Protein AF-V3ZHM3-F1 (afdb_monomer_lite)

Sequence (127 aa):
MAKKFGLGSLSLETKKPNTTAWINKTKPYFVDQIGDTFQGDLDMNNFKVTNLKSSENDNDAVHKKYLWDQINSIEMIRLQNKKLDIQQLIDNIPGENEDTFQQELNALETKLNSELQKEILNNKYKT

Organism: Lottia gigantea (NCBI:txid225164)

Radius of gyration: 47.02 Å; chains: 1; bounding box: 101×50×137 Å

Secondary structure (DSSP, 8-state):
------------------------TTS--PPPSSS----S----TTPPP-SPPPP-STTSPPPHHHHHHHHHHHHHHHHHHHHHHHHHHHHTS----HHHHHHHHHHHHHHHHHHHHHHHHHHHTT-

Structure (mmCIF, N/CA/C/O backbone):
data_AF-V3ZHM3-F1
#
_entry.id   AF-V3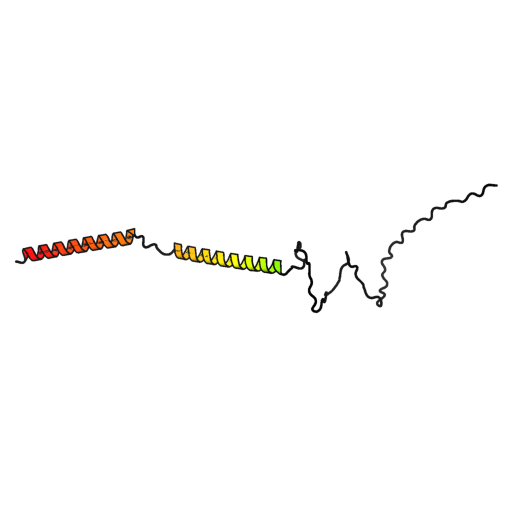ZHM3-F1
#
loop_
_atom_site.group_PDB
_atom_site.id
_atom_site.type_symbol
_atom_site.label_atom_id
_atom_site.label_alt_id
_atom_site.label_comp_id
_atom_site.label_asym_id
_atom_site.label_entity_id
_atom_site.label_seq_id
_atom_site.pdbx_PDB_ins_code
_atom_site.Cartn_x
_atom_site.Cartn_y
_atom_site.Cartn_z
_atom_site.occupancy
_atom_site.B_iso_or_equiv
_atom_site.auth_seq_id
_atom_site.auth_comp_id
_atom_site.auth_asym_id
_atom_site.auth_atom_id
_atom_site.pdbx_PDB_model_num
ATOM 1 N N . MET A 1 1 ? 52.187 39.939 -69.646 1.00 44.47 1 MET A N 1
ATOM 2 C CA . MET A 1 1 ? 51.239 38.811 -69.808 1.00 44.47 1 MET A CA 1
ATOM 3 C C . MET A 1 1 ? 50.776 38.376 -68.425 1.00 44.47 1 MET A C 1
ATOM 5 O O . MET A 1 1 ? 51.617 37.991 -67.627 1.00 44.47 1 MET A O 1
ATOM 9 N N . ALA A 1 2 ? 49.485 38.511 -68.110 1.00 44.69 2 ALA A N 1
ATOM 10 C CA . ALA A 1 2 ? 48.922 38.176 -66.798 1.00 44.69 2 ALA A CA 1
ATOM 11 C C . ALA A 1 2 ? 48.197 36.824 -66.860 1.00 44.69 2 ALA A C 1
ATOM 13 O O . ALA A 1 2 ? 47.323 36.627 -67.703 1.00 44.69 2 ALA A O 1
ATOM 14 N N . LYS A 1 3 ? 48.560 35.892 -65.974 1.00 54.97 3 LYS A N 1
ATOM 15 C CA . LYS A 1 3 ? 47.931 34.570 -65.857 1.00 54.97 3 LYS A CA 1
ATOM 16 C C . LYS A 1 3 ? 46.740 34.689 -64.896 1.00 54.97 3 LYS A C 1
ATOM 18 O O . LYS A 1 3 ? 46.932 34.780 -63.688 1.00 54.97 3 LYS A O 1
ATOM 23 N N . LYS A 1 4 ? 45.514 34.753 -65.429 1.00 50.22 4 LYS A N 1
ATOM 24 C CA . LYS A 1 4 ? 44.273 34.690 -64.635 1.00 50.22 4 LYS A CA 1
ATOM 25 C C . LYS A 1 4 ? 44.080 33.256 -64.134 1.00 50.22 4 LYS A C 1
ATOM 27 O O . LYS A 1 4 ? 43.846 32.362 -64.941 1.00 50.22 4 LYS A O 1
ATOM 32 N N . PHE A 1 5 ? 44.143 33.042 -62.824 1.00 55.44 5 PHE A N 1
ATOM 33 C CA . PHE A 1 5 ? 43.609 31.830 -62.206 1.00 55.44 5 PHE A CA 1
ATOM 34 C C . PHE A 1 5 ? 42.126 32.068 -61.922 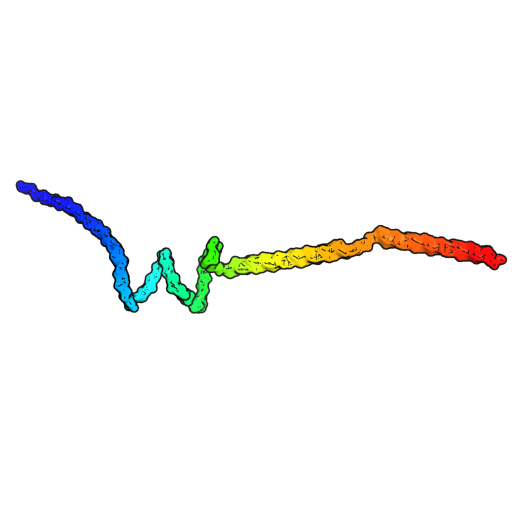1.00 55.44 5 PHE A C 1
ATOM 36 O O . PHE A 1 5 ? 41.772 32.915 -61.105 1.00 55.44 5 PHE A O 1
ATOM 43 N N . GLY A 1 6 ? 41.257 31.376 -62.657 1.00 54.22 6 GLY A N 1
ATOM 44 C CA . GLY A 1 6 ? 39.833 31.338 -62.351 1.00 54.22 6 GLY A CA 1
ATOM 45 C C . GLY A 1 6 ? 39.621 30.523 -61.082 1.00 54.22 6 GLY A C 1
ATOM 46 O O . GLY A 1 6 ? 39.864 29.319 -61.080 1.00 54.22 6 GLY A O 1
ATOM 47 N N . LEU A 1 7 ? 39.181 31.173 -60.007 1.00 57.84 7 LEU A N 1
ATOM 48 C CA . LEU A 1 7 ? 38.604 30.498 -58.849 1.00 57.84 7 LEU A CA 1
ATOM 49 C C . LEU A 1 7 ? 37.230 29.962 -59.267 1.00 57.84 7 LEU A C 1
ATOM 51 O O . LEU A 1 7 ? 36.215 30.633 -59.108 1.00 57.84 7 LEU A O 1
ATOM 55 N N . GLY A 1 8 ? 37.210 28.774 -59.868 1.00 52.88 8 GLY A N 1
ATOM 56 C CA . GLY A 1 8 ? 35.989 27.986 -59.962 1.00 52.88 8 GLY A CA 1
ATOM 57 C C . GLY A 1 8 ? 35.638 27.500 -58.561 1.00 52.88 8 GLY A C 1
ATOM 58 O O . GLY A 1 8 ? 36.426 26.787 -57.942 1.00 52.88 8 GLY A O 1
ATOM 59 N N . SER A 1 9 ? 34.492 27.918 -58.036 1.00 61.78 9 SER A N 1
ATOM 60 C CA . SER A 1 9 ? 33.934 27.361 -56.810 1.00 61.78 9 SER A CA 1
ATOM 61 C C . SER A 1 9 ? 33.678 25.865 -57.019 1.00 61.78 9 SER A C 1
ATOM 63 O O . SER A 1 9 ? 32.903 25.477 -57.893 1.00 61.78 9 SER A O 1
ATOM 65 N N . LEU A 1 10 ? 34.326 25.009 -56.223 1.00 52.59 10 LEU A N 1
ATOM 66 C CA . LEU A 1 10 ? 33.891 23.621 -56.093 1.00 52.59 10 LEU A CA 1
ATOM 67 C C . LEU A 1 10 ? 32.498 23.654 -55.460 1.00 52.59 10 LEU A C 1
ATOM 69 O O . LEU A 1 10 ? 32.342 24.085 -54.318 1.00 52.59 10 LEU A O 1
ATOM 73 N N . SER A 1 11 ? 31.484 23.226 -56.205 1.00 57.81 11 SER A N 1
ATOM 74 C CA . SER A 1 11 ? 30.185 22.931 -55.615 1.00 57.81 11 SER A CA 1
ATOM 75 C C . SER A 1 11 ? 30.364 21.734 -54.680 1.00 57.81 11 SER A C 1
ATOM 77 O O . SER A 1 11 ? 30.808 20.670 -55.112 1.00 57.81 11 SER A O 1
ATOM 79 N N . LEU A 1 12 ? 30.076 21.913 -53.388 1.00 53.28 12 LEU A N 1
ATOM 80 C CA . LEU A 1 12 ? 29.896 20.799 -52.462 1.00 53.28 12 LEU A CA 1
ATOM 81 C C . LEU A 1 12 ? 28.624 20.070 -52.895 1.00 53.28 12 LEU A C 1
ATOM 83 O O . LEU A 1 12 ? 27.517 20.479 -52.549 1.00 53.28 12 LEU A O 1
ATOM 87 N N . GLU A 1 13 ? 28.782 19.002 -53.674 1.00 52.97 13 GLU A N 1
ATOM 88 C CA . GLU A 1 13 ? 27.706 18.045 -53.892 1.00 52.97 13 GLU A CA 1
ATOM 89 C C . GLU A 1 13 ? 27.315 17.462 -52.532 1.00 52.97 13 GLU A C 1
ATOM 91 O O . GLU A 1 13 ? 28.006 16.617 -51.956 1.00 52.97 13 GLU A O 1
ATOM 96 N N . THR A 1 14 ? 26.191 17.927 -51.992 1.00 55.09 14 THR A N 1
ATOM 97 C CA . THR A 1 14 ? 25.508 17.251 -50.900 1.00 55.09 14 THR A CA 1
ATOM 98 C C . THR A 1 14 ? 25.023 15.917 -51.451 1.00 55.09 14 THR A C 1
ATOM 100 O O . THR A 1 14 ? 23.979 15.820 -52.097 1.00 55.09 14 THR A O 1
ATOM 103 N N . LYS A 1 15 ? 25.816 14.860 -51.238 1.00 50.25 15 LYS A N 1
ATOM 104 C CA . LYS A 1 15 ? 25.360 13.488 -51.456 1.00 50.25 15 LYS A CA 1
ATOM 105 C C . LYS A 1 15 ? 24.054 13.310 -50.689 1.00 50.25 15 LYS A C 1
ATOM 107 O O . LYS A 1 15 ? 24.050 13.198 -49.467 1.00 50.25 15 LYS A O 1
ATOM 112 N N . LYS A 1 16 ? 22.944 13.268 -51.426 1.00 52.69 16 LYS A N 1
ATOM 113 C CA . LYS A 1 16 ? 21.688 12.671 -50.976 1.00 52.69 16 LYS A CA 1
ATOM 114 C C . LYS A 1 16 ? 22.051 11.311 -50.364 1.00 52.69 16 LYS A C 1
ATOM 116 O O . LYS A 1 16 ? 22.668 10.522 -51.087 1.00 52.69 16 LYS A O 1
ATOM 121 N N . PRO A 1 17 ? 21.720 11.001 -49.097 1.00 52.69 17 PRO A N 1
ATOM 122 C CA . PRO A 1 17 ? 21.810 9.627 -48.645 1.00 52.69 17 PRO A CA 1
ATOM 123 C C . PRO A 1 17 ? 20.826 8.834 -49.503 1.00 52.69 17 PRO A C 1
ATOM 125 O O . PRO A 1 17 ? 19.610 8.994 -49.442 1.00 52.69 17 PRO A O 1
ATOM 128 N N . ASN A 1 18 ? 21.388 8.049 -50.406 1.00 50.84 18 ASN A N 1
ATOM 129 C CA . ASN A 1 18 ? 20.706 7.040 -51.178 1.00 50.84 18 ASN A CA 1
ATOM 130 C C . ASN A 1 18 ? 20.224 5.962 -50.204 1.00 50.84 18 ASN A C 1
ATOM 132 O O . ASN A 1 18 ? 20.916 4.981 -49.943 1.00 50.84 18 ASN A O 1
ATOM 136 N N . THR A 1 19 ? 19.022 6.160 -49.662 1.00 48.69 19 THR A N 1
ATOM 137 C CA . THR A 1 19 ? 18.277 5.164 -48.889 1.00 48.69 19 THR A CA 1
ATOM 138 C C . THR A 1 19 ? 17.796 4.055 -49.818 1.00 48.69 19 THR A C 1
ATOM 140 O O . THR A 1 19 ? 16.627 3.929 -50.169 1.00 48.69 19 THR A O 1
ATOM 143 N N . THR A 1 20 ? 18.734 3.231 -50.255 1.00 48.06 20 THR A N 1
ATOM 144 C CA . THR A 1 20 ? 18.450 1.883 -50.728 1.00 48.06 20 THR A CA 1
ATOM 145 C C . THR A 1 20 ? 19.547 1.021 -50.140 1.00 48.06 20 THR A C 1
ATOM 147 O O . THR A 1 20 ? 20.571 0.753 -50.765 1.00 48.06 20 THR A O 1
ATOM 150 N N . ALA A 1 21 ? 19.375 0.701 -48.858 1.00 46.62 21 ALA A N 1
ATOM 151 C CA . ALA A 1 21 ? 20.276 -0.162 -4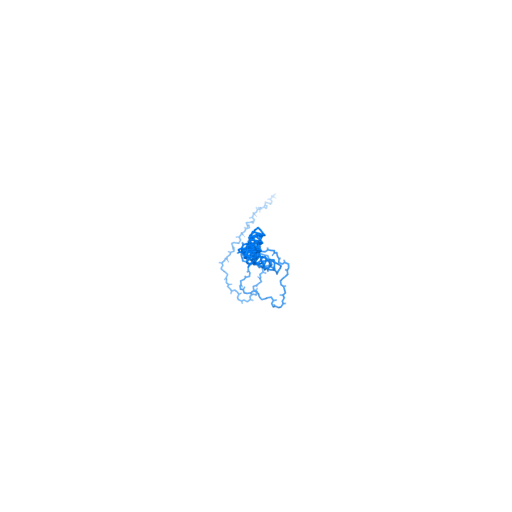8.123 1.00 46.62 21 ALA A CA 1
ATOM 152 C C . ALA A 1 21 ? 20.197 -1.567 -48.729 1.00 46.62 21 ALA A C 1
ATOM 154 O O . ALA A 1 21 ? 19.310 -2.358 -48.419 1.00 46.62 21 ALA A O 1
ATOM 155 N N . TRP A 1 22 ? 21.138 -1.867 -49.620 1.00 42.31 22 TRP A N 1
ATOM 156 C CA . TRP A 1 22 ? 21.521 -3.235 -49.926 1.00 42.31 22 TRP A CA 1
ATOM 157 C C . TRP A 1 22 ? 21.976 -3.867 -48.606 1.00 42.31 22 TRP A C 1
ATOM 159 O O . TRP A 1 22 ? 23.019 -3.504 -48.062 1.00 42.31 22 TRP A O 1
ATOM 169 N N . ILE A 1 23 ? 21.139 -4.740 -48.047 1.00 51.38 23 ILE A N 1
ATOM 170 C CA . ILE A 1 23 ? 21.345 -5.436 -46.772 1.00 51.38 23 ILE A CA 1
ATOM 171 C C . ILE A 1 23 ? 22.629 -6.273 -46.806 1.00 51.38 23 ILE A C 1
ATOM 173 O O . ILE A 1 23 ? 22.644 -7.435 -47.207 1.00 51.38 23 ILE A O 1
ATOM 177 N N . ASN A 1 24 ? 23.730 -5.673 -46.363 1.00 51.19 24 ASN A N 1
ATOM 178 C CA . ASN A 1 24 ? 24.997 -6.360 -46.167 1.00 51.19 24 ASN A CA 1
ATOM 179 C C . ASN A 1 24 ? 24.932 -7.108 -44.824 1.00 51.19 24 ASN A C 1
ATOM 181 O O . ASN A 1 24 ? 25.213 -6.547 -43.769 1.00 51.19 24 ASN A O 1
ATOM 185 N N . LYS A 1 25 ? 24.509 -8.376 -44.873 1.00 54.69 25 LYS A N 1
ATOM 186 C CA . LYS A 1 25 ? 24.188 -9.264 -43.733 1.00 54.69 25 LYS A CA 1
ATOM 187 C C . LYS A 1 25 ? 25.400 -9.686 -42.872 1.00 54.69 25 LYS A C 1
ATOM 189 O O . LYS A 1 25 ? 25.295 -10.616 -42.083 1.00 54.69 25 LYS A O 1
ATOM 194 N N . THR A 1 26 ? 26.560 -9.056 -43.060 1.00 58.22 26 THR A N 1
ATOM 195 C CA . THR A 1 26 ? 27.863 -9.478 -42.509 1.00 58.22 26 THR A CA 1
ATOM 196 C C . THR A 1 26 ? 28.553 -8.420 -41.646 1.00 58.22 26 THR A C 1
ATOM 198 O O . THR A 1 26 ? 29.672 -8.651 -41.194 1.00 58.22 26 THR A O 1
ATOM 201 N N . LYS A 1 27 ? 27.914 -7.273 -41.378 1.00 59.94 27 LYS A N 1
ATOM 202 C CA . LYS A 1 27 ? 28.427 -6.290 -40.412 1.00 59.94 27 LYS A CA 1
ATOM 203 C C . LYS A 1 27 ? 27.603 -6.360 -39.122 1.00 59.94 27 LYS A C 1
ATOM 205 O O . LYS A 1 27 ? 26.382 -6.267 -39.221 1.00 59.94 27 LYS A O 1
ATOM 210 N N . PRO A 1 28 ? 28.224 -6.527 -37.938 1.00 65.06 28 PRO A N 1
ATOM 211 C CA . PRO A 1 28 ? 27.501 -6.397 -36.679 1.00 65.06 28 PRO A CA 1
ATOM 212 C C . PRO A 1 28 ? 26.875 -4.999 -36.609 1.00 65.06 28 PRO A C 1
ATOM 214 O O . PRO A 1 28 ? 27.550 -4.001 -36.873 1.00 65.06 28 PRO A O 1
ATOM 217 N N . TYR A 1 29 ? 25.575 -4.941 -36.319 1.00 68.75 29 TYR A N 1
ATOM 218 C CA . TYR A 1 29 ? 24.872 -3.687 -36.074 1.00 68.75 29 TYR A CA 1
ATOM 219 C C . TYR A 1 29 ? 25.348 -3.159 -34.720 1.00 68.75 29 TYR A C 1
ATOM 221 O O . TYR A 1 29 ? 24.937 -3.656 -33.675 1.00 68.75 29 TYR A O 1
ATOM 229 N N . PHE A 1 30 ? 26.285 -2.216 -34.738 1.00 72.06 30 PHE A N 1
ATOM 230 C CA . PHE A 1 30 ? 26.580 -1.411 -33.561 1.00 72.06 30 PHE A CA 1
ATOM 231 C C . PHE A 1 30 ? 25.505 -0.342 -33.467 1.00 72.06 30 PHE A C 1
ATOM 233 O O . PHE A 1 30 ? 25.168 0.255 -34.490 1.00 72.06 30 PHE A O 1
ATOM 240 N N . VAL A 1 31 ? 24.988 -0.121 -32.265 1.00 78.44 31 VAL A N 1
ATOM 241 C CA . VAL A 1 31 ? 24.190 1.070 -32.000 1.00 78.44 31 VAL A CA 1
ATOM 242 C C . VAL A 1 31 ? 25.070 2.161 -31.408 1.00 78.44 31 VAL A C 1
ATOM 244 O O . VAL A 1 31 ? 26.042 1.867 -30.697 1.00 78.44 31 VAL A O 1
ATOM 247 N N . ASP A 1 32 ? 24.723 3.413 -31.675 1.00 82.69 32 ASP A N 1
ATOM 248 C CA . ASP A 1 32 ? 25.376 4.541 -31.022 1.00 82.69 32 ASP A CA 1
ATOM 249 C C . ASP A 1 32 ? 24.970 4.619 -29.543 1.00 82.69 32 ASP A C 1
ATOM 251 O O . ASP A 1 32 ? 23.855 4.287 -29.141 1.00 82.69 32 ASP A O 1
ATOM 255 N N . GLN A 1 33 ? 25.887 5.099 -28.701 1.00 79.69 33 GLN A N 1
ATOM 256 C CA . GLN A 1 33 ? 25.648 5.220 -27.257 1.00 79.69 33 GLN A CA 1
ATOM 257 C C . GLN A 1 33 ? 24.577 6.267 -26.909 1.00 79.69 33 GLN A C 1
ATOM 259 O O . GLN A 1 33 ? 24.084 6.288 -25.782 1.00 79.69 33 GLN A O 1
ATOM 264 N N . ILE A 1 34 ? 24.255 7.169 -27.844 1.00 82.19 34 ILE A N 1
ATOM 265 C CA . ILE A 1 34 ? 23.340 8.292 -27.637 1.00 82.19 34 ILE A CA 1
ATOM 266 C C . ILE A 1 34 ? 22.438 8.435 -28.861 1.00 82.19 34 ILE A C 1
ATOM 268 O O . ILE A 1 34 ? 22.928 8.579 -29.976 1.00 82.19 34 ILE A O 1
ATOM 272 N N . GLY A 1 35 ? 21.125 8.484 -28.630 1.00 79.56 35 GLY A N 1
ATOM 273 C CA . GLY A 1 35 ? 20.136 8.821 -29.659 1.00 79.56 35 GLY A CA 1
ATOM 274 C C . GLY A 1 35 ? 19.813 7.700 -30.647 1.00 79.56 35 GLY A C 1
ATOM 275 O O . GLY A 1 35 ? 18.993 7.919 -31.536 1.00 79.56 35 GLY A O 1
ATOM 276 N N . ASP A 1 36 ? 20.412 6.521 -30.483 1.00 83.62 36 ASP A N 1
ATOM 277 C CA . ASP A 1 36 ? 20.072 5.332 -31.258 1.00 83.62 36 ASP A CA 1
ATOM 278 C C . ASP A 1 36 ? 19.002 4.484 -30.557 1.00 83.62 36 ASP A C 1
ATOM 280 O O . ASP A 1 36 ? 18.759 4.612 -29.355 1.00 83.62 36 ASP A O 1
ATOM 284 N N . THR A 1 37 ? 18.343 3.618 -31.319 1.00 82.75 37 THR A N 1
ATOM 285 C CA . THR A 1 37 ? 17.278 2.737 -30.838 1.00 82.75 37 THR A CA 1
ATOM 286 C C . THR A 1 37 ? 17.714 1.285 -30.948 1.00 82.75 37 THR A C 1
ATOM 288 O O . THR A 1 37 ? 17.912 0.755 -32.040 1.00 82.75 37 THR A O 1
ATOM 291 N N . PHE A 1 38 ? 17.797 0.601 -29.808 1.00 83.56 38 PHE A N 1
ATOM 292 C CA . PHE A 1 38 ? 17.890 -0.853 -29.800 1.00 83.56 38 PHE A CA 1
ATOM 293 C C . PHE A 1 38 ? 16.532 -1.458 -30.175 1.00 83.56 38 PHE A C 1
ATOM 295 O O . PHE A 1 38 ? 15.515 -1.143 -29.559 1.00 83.56 38 PHE A O 1
ATOM 302 N N . GLN A 1 39 ? 16.520 -2.349 -31.166 1.00 82.25 39 GLN A N 1
ATOM 303 C CA . GLN A 1 39 ? 15.345 -3.143 -31.520 1.00 82.25 39 GLN A CA 1
ATOM 304 C C . GLN A 1 39 ? 15.537 -4.586 -31.035 1.00 82.25 39 GLN A C 1
ATOM 306 O O . GLN A 1 39 ? 16.517 -5.231 -31.406 1.00 82.25 39 GLN A O 1
ATOM 311 N N . GLY A 1 40 ? 14.578 -5.102 -30.262 1.00 86.25 40 GLY A N 1
ATOM 312 C CA . GLY A 1 40 ? 14.613 -6.453 -29.686 1.00 86.25 40 GLY A CA 1
ATOM 313 C C . GLY A 1 40 ? 14.907 -6.456 -28.185 1.00 86.25 40 GLY A C 1
ATOM 314 O O . GLY A 1 40 ? 14.902 -5.407 -27.543 1.00 86.25 40 GLY A O 1
ATOM 315 N N . ASP A 1 41 ? 15.136 -7.647 -27.635 1.00 89.25 41 ASP A N 1
ATOM 316 C CA . ASP A 1 41 ? 15.373 -7.827 -26.203 1.00 89.25 41 ASP A CA 1
ATOM 317 C C . ASP A 1 41 ? 16.793 -7.397 -25.813 1.00 89.25 41 ASP A C 1
ATOM 319 O O . ASP A 1 41 ? 17.772 -7.725 -26.488 1.00 89.25 41 ASP A O 1
ATOM 323 N N . LEU A 1 42 ? 16.908 -6.695 -24.684 1.00 90.31 42 LEU A N 1
ATOM 324 C CA . LEU A 1 42 ? 18.190 -6.362 -24.070 1.00 90.31 42 LEU A CA 1
ATOM 325 C C . LEU A 1 42 ? 18.519 -7.386 -22.978 1.00 90.31 42 LEU A C 1
ATOM 327 O O . LEU A 1 42 ? 17.989 -7.313 -21.869 1.00 90.31 42 LEU A O 1
ATOM 331 N N . ASP A 1 43 ? 19.421 -8.319 -23.278 1.00 91.31 43 ASP A N 1
ATOM 332 C CA . ASP A 1 43 ? 19.962 -9.247 -22.284 1.00 91.31 43 ASP A CA 1
ATOM 333 C C . ASP A 1 43 ? 21.182 -8.630 -21.578 1.00 91.31 43 ASP A C 1
ATOM 335 O O . ASP A 1 43 ? 22.253 -8.466 -22.165 1.00 91.31 43 ASP A O 1
ATOM 339 N N . MET A 1 44 ? 21.018 -8.290 -20.297 1.00 95.19 44 MET A N 1
ATOM 340 C CA . MET A 1 44 ? 22.097 -7.805 -19.425 1.00 95.19 44 MET A CA 1
ATOM 341 C C . MET A 1 44 ? 22.737 -8.931 -18.594 1.00 95.19 44 MET A C 1
ATOM 343 O O . MET A 1 44 ? 23.549 -8.653 -17.708 1.00 95.19 44 MET A O 1
ATOM 347 N N . ASN A 1 45 ? 22.390 -10.197 -18.846 1.00 96.56 45 ASN A N 1
ATOM 348 C CA . ASN A 1 45 ? 22.800 -11.362 -18.068 1.00 96.56 45 ASN A CA 1
ATOM 349 C C . ASN A 1 45 ? 22.591 -11.102 -16.555 1.00 96.56 45 ASN A C 1
ATOM 351 O O . ASN A 1 45 ? 21.562 -10.572 -16.142 1.00 96.56 45 ASN A O 1
ATOM 355 N N . ASN A 1 46 ? 23.576 -11.407 -15.709 1.00 96.94 46 ASN A N 1
ATOM 356 C CA . ASN A 1 46 ? 23.512 -11.171 -14.262 1.00 96.94 46 ASN A CA 1
ATOM 357 C C . ASN A 1 46 ? 24.012 -9.779 -13.829 1.00 96.94 46 ASN A C 1
ATOM 359 O O . ASN A 1 46 ? 24.334 -9.570 -12.653 1.00 96.94 46 ASN A O 1
ATOM 363 N N . PHE A 1 47 ? 24.119 -8.822 -14.754 1.00 97.69 47 PHE A N 1
ATOM 364 C CA . PHE A 1 47 ? 24.545 -7.464 -14.428 1.00 97.69 47 PHE A CA 1
ATOM 365 C C . PHE A 1 47 ? 23.370 -6.590 -13.981 1.00 97.69 47 PHE A C 1
ATOM 367 O O . PHE A 1 47 ? 22.235 -6.727 -14.431 1.00 97.69 47 PHE A O 1
ATOM 374 N N . LYS A 1 48 ? 23.655 -5.657 -13.067 1.00 96.81 48 LYS A N 1
ATOM 375 C CA . LYS A 1 48 ? 22.674 -4.684 -12.574 1.00 96.81 48 LYS A CA 1
ATOM 376 C C . LYS A 1 48 ? 22.682 -3.442 -13.457 1.00 96.81 48 LYS A C 1
ATOM 378 O O . LYS A 1 48 ? 23.751 -2.921 -13.761 1.00 96.81 48 LYS A O 1
ATOM 383 N N . VAL A 1 49 ? 21.500 -2.906 -13.745 1.00 95.75 49 VAL A N 1
ATOM 384 C CA . VAL A 1 49 ? 21.352 -1.543 -14.269 1.00 95.75 49 VAL A CA 1
ATOM 385 C C . VAL A 1 49 ? 21.353 -0.579 -13.084 1.00 95.75 49 VAL A C 1
ATOM 387 O O . VAL A 1 49 ? 20.533 -0.695 -12.172 1.00 95.75 49 VAL A O 1
ATOM 390 N N . THR A 1 50 ? 22.315 0.336 -13.049 1.00 96.19 50 THR A N 1
ATOM 391 C CA . THR A 1 50 ? 22.500 1.299 -11.955 1.00 96.19 50 THR A CA 1
ATOM 392 C C . THR A 1 50 ? 22.285 2.726 -12.452 1.00 96.19 50 THR A C 1
ATOM 394 O O . THR A 1 50 ? 22.242 2.971 -13.653 1.00 96.19 50 THR A O 1
ATOM 397 N N . ASN A 1 51 ? 22.129 3.674 -11.521 1.00 96.06 51 ASN A N 1
ATOM 398 C CA . ASN A 1 51 ? 21.977 5.105 -11.819 1.00 96.06 51 ASN A CA 1
ATOM 399 C C . ASN A 1 51 ? 20.793 5.452 -12.743 1.00 96.06 51 ASN A C 1
ATOM 401 O O . ASN A 1 51 ? 20.848 6.433 -13.481 1.00 96.06 51 ASN A O 1
ATOM 405 N N . LEU A 1 52 ? 19.710 4.670 -12.685 1.00 96.44 52 LEU A N 1
ATOM 406 C CA . LEU A 1 52 ? 18.458 5.017 -13.354 1.00 96.44 52 LE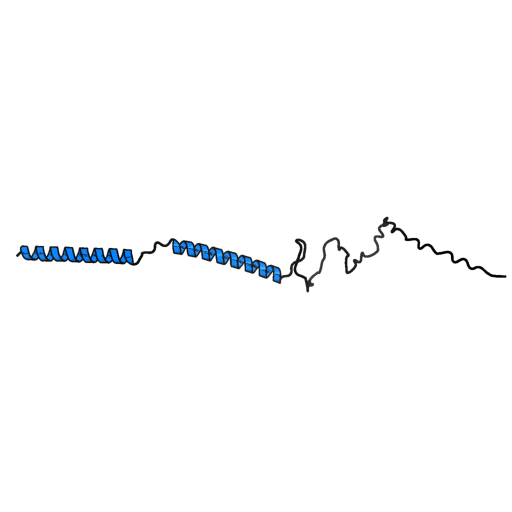U A CA 1
ATOM 407 C C . LEU A 1 52 ? 17.892 6.315 -12.769 1.00 96.44 52 LEU A C 1
ATOM 409 O O . LEU A 1 52 ? 17.727 6.440 -11.552 1.00 96.44 52 LEU A O 1
ATOM 413 N N . LYS A 1 53 ? 17.569 7.265 -13.648 1.00 95.25 53 LYS A N 1
ATOM 414 C CA . LYS A 1 53 ? 16.770 8.440 -13.292 1.00 95.25 53 LYS A CA 1
ATOM 415 C C . LYS A 1 53 ? 15.351 7.986 -12.920 1.00 95.25 53 LYS A C 1
ATOM 417 O O . LYS A 1 53 ? 14.909 6.912 -13.321 1.00 95.25 53 LYS A O 1
ATOM 422 N N . SER A 1 54 ? 14.639 8.789 -12.133 1.00 95.38 54 SER A N 1
ATOM 423 C CA . SER A 1 54 ? 13.202 8.582 -11.937 1.00 95.38 54 SER A CA 1
ATOM 424 C C . SER A 1 54 ? 12.465 8.647 -13.275 1.00 95.38 54 SER A C 1
ATOM 426 O O . SER A 1 54 ? 12.762 9.519 -14.091 1.00 95.38 54 SER A O 1
ATOM 428 N N . SER A 1 55 ? 11.518 7.729 -13.456 1.00 96.38 55 SER A N 1
ATOM 429 C CA . SER A 1 55 ? 10.623 7.663 -14.610 1.00 96.38 55 SER A CA 1
ATOM 430 C C . SER A 1 55 ? 9.753 8.917 -14.707 1.00 96.38 55 SER A C 1
ATOM 432 O O . SER A 1 55 ? 9.208 9.368 -13.697 1.00 96.38 55 SER A O 1
ATOM 434 N N . GLU A 1 56 ? 9.606 9.445 -15.918 1.00 96.25 56 GLU A N 1
ATOM 435 C CA . GLU A 1 56 ? 8.725 10.573 -16.249 1.00 96.25 56 GLU A CA 1
ATOM 436 C C . GLU A 1 56 ? 7.566 10.131 -17.158 1.00 96.25 56 GLU A C 1
ATOM 438 O O . GLU A 1 56 ? 6.492 10.724 -17.096 1.00 96.25 56 GLU A O 1
ATOM 443 N N . ASN A 1 57 ? 7.760 9.067 -17.947 1.00 96.31 57 ASN A N 1
ATOM 444 C CA . ASN A 1 57 ? 6.775 8.519 -18.881 1.00 96.31 57 ASN A CA 1
ATOM 445 C C . ASN A 1 57 ? 6.389 7.073 -18.531 1.00 96.31 57 ASN A C 1
ATOM 447 O O . ASN A 1 57 ? 7.151 6.346 -17.894 1.00 96.31 57 ASN A O 1
ATOM 451 N N . ASP A 1 58 ? 5.240 6.625 -19.040 1.00 96.06 58 ASP A N 1
ATOM 452 C CA . ASP A 1 58 ? 4.668 5.298 -18.751 1.00 96.06 58 ASP A CA 1
ATOM 453 C C . ASP A 1 58 ? 5.566 4.117 -19.154 1.00 96.06 58 ASP A C 1
ATOM 455 O O . ASP A 1 58 ? 5.486 3.045 -18.559 1.00 96.06 58 ASP A O 1
ATOM 459 N N . ASN A 1 59 ? 6.421 4.304 -20.162 1.00 92.50 59 ASN A N 1
ATOM 460 C CA . ASN A 1 59 ? 7.293 3.252 -20.694 1.00 92.50 59 ASN A CA 1
ATOM 461 C C . ASN A 1 59 ? 8.708 3.270 -20.094 1.00 92.50 59 ASN A C 1
ATOM 463 O O . ASN A 1 59 ? 9.561 2.484 -20.510 1.00 92.50 59 ASN A O 1
ATOM 467 N N . ASP A 1 60 ? 8.986 4.173 -19.154 1.00 95.06 60 ASP A N 1
ATOM 468 C CA . ASP A 1 60 ? 10.309 4.288 -18.554 1.00 95.06 60 ASP A CA 1
ATOM 469 C C . ASP A 1 60 ? 10.581 3.131 -17.581 1.00 95.06 60 ASP A C 1
ATOM 471 O O . ASP A 1 60 ? 9.705 2.656 -16.853 1.00 95.06 60 ASP A O 1
ATOM 475 N N . ALA A 1 61 ? 11.843 2.712 -17.501 1.00 96.06 61 ALA A N 1
ATOM 476 C CA . ALA A 1 61 ? 12.275 1.786 -16.464 1.00 96.06 61 ALA A CA 1
ATOM 477 C C . ALA A 1 61 ? 12.211 2.455 -15.080 1.00 96.06 61 ALA A C 1
ATOM 479 O O . ALA A 1 61 ? 12.670 3.582 -14.888 1.00 96.06 61 ALA A O 1
ATOM 480 N N . VAL A 1 62 ? 11.705 1.726 -14.086 1.00 97.06 62 VAL A N 1
ATOM 481 C CA . VAL A 1 62 ? 11.593 2.210 -12.704 1.00 97.06 62 VAL A CA 1
ATOM 482 C C . VAL A 1 62 ? 12.713 1.659 -11.825 1.00 97.06 62 VAL A C 1
ATOM 484 O O . VAL A 1 62 ? 13.100 0.493 -11.917 1.00 97.06 62 VAL A O 1
ATOM 487 N N . HIS A 1 63 ? 13.233 2.491 -10.921 1.00 97.44 63 HIS A N 1
ATOM 488 C CA . HIS A 1 63 ? 14.197 2.048 -9.913 1.00 97.44 63 HIS A CA 1
ATOM 489 C C . HIS A 1 63 ? 13.501 1.447 -8.682 1.00 97.44 63 HIS A C 1
ATOM 491 O O . HIS A 1 63 ? 12.342 1.726 -8.374 1.00 97.44 63 HIS A O 1
ATOM 497 N N . LYS A 1 64 ? 14.232 0.612 -7.932 1.00 97.12 64 LYS A N 1
ATOM 498 C CA . LYS A 1 64 ? 13.693 -0.139 -6.785 1.00 97.12 64 LYS A CA 1
ATOM 499 C C . LYS A 1 64 ? 13.124 0.761 -5.681 1.00 97.12 64 LYS A C 1
ATOM 501 O O . LYS A 1 64 ? 12.160 0.366 -5.034 1.00 97.12 64 LYS A O 1
ATOM 506 N N . LYS A 1 65 ? 13.702 1.948 -5.452 1.00 96.44 65 LYS A N 1
ATOM 507 C CA . LYS A 1 65 ? 13.219 2.877 -4.417 1.00 96.44 65 LYS A CA 1
ATOM 508 C C . LYS A 1 65 ? 11.794 3.342 -4.722 1.00 96.44 65 LYS A C 1
ATOM 510 O O . LYS A 1 65 ? 10.964 3.315 -3.824 1.00 96.44 65 LYS A O 1
ATOM 515 N N . TYR A 1 66 ? 11.512 3.697 -5.977 1.00 96.38 66 TYR A N 1
ATOM 516 C CA . TYR A 1 66 ? 10.172 4.102 -6.397 1.00 96.38 66 TYR A CA 1
ATOM 517 C C . TYR A 1 66 ? 9.133 3.026 -6.059 1.00 96.38 66 TYR A C 1
ATOM 519 O O . TYR A 1 66 ? 8.131 3.329 -5.420 1.00 96.38 66 TYR A O 1
ATOM 527 N N . LEU A 1 67 ? 9.410 1.759 -6.392 1.00 95.94 67 LEU A N 1
ATOM 528 C CA . LEU A 1 67 ? 8.509 0.644 -6.075 1.00 95.94 67 LEU A CA 1
ATOM 529 C C . LEU A 1 67 ? 8.258 0.491 -4.568 1.00 95.94 67 LEU A C 1
ATOM 531 O O . LEU A 1 67 ? 7.116 0.286 -4.166 1.00 95.94 67 LEU A O 1
ATOM 535 N N . TRP A 1 68 ? 9.292 0.617 -3.730 1.00 97.19 68 TRP A N 1
ATOM 536 C CA . TRP A 1 68 ? 9.125 0.574 -2.271 1.00 97.19 68 TRP A CA 1
ATOM 537 C C . TRP A 1 68 ? 8.255 1.707 -1.747 1.00 97.19 68 TRP A C 1
ATOM 539 O O . TRP A 1 68 ? 7.380 1.462 -0.923 1.00 97.19 68 TRP A O 1
ATOM 549 N N . ASP A 1 69 ? 8.473 2.926 -2.239 1.00 96.50 69 ASP A N 1
ATOM 550 C CA . ASP A 1 69 ? 7.675 4.080 -1.835 1.00 96.50 69 ASP A CA 1
ATOM 551 C C . ASP A 1 69 ? 6.191 3.854 -2.189 1.00 96.50 69 ASP A C 1
ATOM 553 O O . ASP A 1 69 ? 5.328 4.043 -1.333 1.00 96.50 69 ASP A O 1
ATOM 557 N N . GLN A 1 70 ? 5.895 3.344 -3.396 1.00 95.88 70 GLN A N 1
ATOM 558 C CA . GLN A 1 70 ? 4.523 3.002 -3.803 1.00 95.88 70 GLN A CA 1
ATOM 559 C C . GLN A 1 70 ? 3.903 1.903 -2.922 1.00 95.88 70 GLN A C 1
ATOM 561 O O . GLN A 1 70 ? 2.755 2.028 -2.492 1.00 95.88 70 GLN A O 1
ATOM 566 N N . ILE A 1 71 ? 4.651 0.834 -2.621 1.00 96.94 71 ILE A N 1
ATOM 567 C CA . ILE A 1 71 ? 4.185 -0.265 -1.754 1.00 96.94 71 ILE A CA 1
ATOM 568 C C . ILE A 1 71 ? 3.843 0.260 -0.355 1.00 96.94 71 ILE A C 1
ATOM 570 O O . ILE A 1 71 ? 2.764 -0.032 0.164 1.00 96.94 71 ILE A O 1
ATOM 574 N N . ASN A 1 72 ? 4.721 1.082 0.222 1.00 96.94 72 ASN A N 1
ATOM 575 C CA . ASN A 1 72 ? 4.510 1.678 1.538 1.00 96.94 72 ASN A CA 1
ATOM 576 C C . ASN A 1 72 ? 3.270 2.586 1.549 1.00 96.94 72 ASN A C 1
ATOM 578 O O . ASN A 1 72 ? 2.477 2.534 2.488 1.00 96.94 72 ASN A O 1
ATOM 582 N N . SER A 1 73 ? 3.045 3.382 0.497 1.00 97.12 73 SER A N 1
ATOM 583 C CA . SER A 1 73 ? 1.828 4.194 0.370 1.00 97.12 73 SER A CA 1
ATOM 584 C C . SER A 1 73 ? 0.553 3.342 0.344 1.00 97.12 73 SER A C 1
ATOM 586 O O . SER A 1 73 ? -0.421 3.683 1.014 1.00 97.12 73 SER A O 1
ATOM 588 N N . ILE A 1 74 ? 0.556 2.209 -0.366 1.00 97.31 74 ILE A N 1
ATOM 589 C CA . ILE A 1 74 ? -0.587 1.279 -0.402 1.00 97.31 74 ILE A CA 1
ATOM 590 C C . ILE A 1 74 ? -0.853 0.678 0.983 1.00 97.31 74 ILE A C 1
ATOM 592 O O . ILE A 1 74 ? -2.008 0.565 1.404 1.00 97.31 74 ILE A O 1
ATOM 596 N N . GLU A 1 75 ? 0.199 0.287 1.702 1.00 96.56 75 GLU A N 1
ATOM 597 C CA . GLU A 1 75 ? 0.075 -0.252 3.056 1.00 96.56 75 GLU A CA 1
ATOM 598 C C . GLU A 1 75 ? -0.521 0.779 4.022 1.00 96.56 75 GLU A C 1
ATOM 600 O O . GLU A 1 75 ? -1.470 0.468 4.745 1.00 96.56 75 GLU A O 1
ATOM 605 N N . MET A 1 76 ? -0.055 2.028 3.959 1.00 96.19 76 MET A N 1
ATOM 606 C CA . MET A 1 76 ? -0.591 3.124 4.770 1.00 96.19 76 MET A CA 1
ATOM 607 C C . MET A 1 76 ? -2.080 3.373 4.513 1.00 96.19 76 MET A C 1
ATOM 609 O O . MET A 1 76 ? -2.849 3.494 5.467 1.00 96.19 76 MET A O 1
ATOM 613 N N . ILE A 1 77 ? -2.514 3.379 3.247 1.00 97.19 77 ILE A N 1
ATOM 614 C CA . ILE A 1 77 ? -3.933 3.534 2.886 1.00 97.19 77 ILE A CA 1
ATOM 615 C C . ILE A 1 77 ? -4.775 2.400 3.493 1.00 97.19 77 ILE A C 1
ATOM 617 O O . ILE A 1 77 ? -5.838 2.643 4.066 1.00 97.19 77 ILE A O 1
ATOM 621 N N . ARG A 1 78 ? -4.294 1.151 3.432 1.00 96.44 78 ARG A N 1
ATOM 622 C CA . ARG A 1 78 ? -4.996 -0.002 4.027 1.00 96.44 78 ARG A CA 1
ATOM 623 C C . ARG A 1 78 ? -5.126 0.117 5.543 1.00 96.44 78 ARG A C 1
ATOM 625 O O . ARG A 1 78 ? -6.184 -0.200 6.085 1.00 96.44 78 ARG A O 1
ATOM 632 N N . LEU A 1 79 ? -4.071 0.552 6.229 1.00 96.81 79 LEU A N 1
ATOM 633 C CA . LEU A 1 79 ? -4.096 0.764 7.679 1.00 96.81 79 LEU A CA 1
ATOM 634 C C . LEU A 1 79 ? -5.062 1.887 8.067 1.00 96.81 79 LEU A C 1
ATOM 636 O O . LEU A 1 79 ? -5.797 1.752 9.045 1.00 96.81 79 LEU A O 1
ATOM 640 N N . GLN A 1 80 ? -5.107 2.962 7.280 1.00 96.50 80 GLN A N 1
ATOM 641 C CA . GLN A 1 80 ? -6.028 4.070 7.505 1.00 96.50 80 GLN A CA 1
ATOM 642 C C . GLN A 1 80 ? -7.493 3.639 7.368 1.00 96.50 80 GLN A C 1
ATOM 644 O O . GLN A 1 80 ? -8.305 3.999 8.219 1.00 96.50 80 GLN A O 1
ATOM 649 N N . ASN A 1 81 ? -7.822 2.814 6.371 1.00 96.25 81 ASN A N 1
ATOM 650 C CA . ASN A 1 81 ? -9.176 2.275 6.217 1.00 96.25 81 ASN A CA 1
ATOM 651 C C . ASN A 1 81 ? -9.564 1.374 7.398 1.00 96.25 81 ASN A C 1
ATOM 653 O O . ASN A 1 81 ? -10.620 1.571 7.986 1.00 96.25 81 ASN A O 1
ATOM 657 N N . LYS A 1 82 ? -8.671 0.476 7.841 1.00 97.19 82 LYS A N 1
ATOM 658 C CA . LYS A 1 82 ? -8.918 -0.347 9.040 1.00 97.19 82 LYS A CA 1
ATOM 659 C C . LYS A 1 82 ? -9.165 0.499 10.289 1.00 97.19 82 LYS A C 1
ATOM 661 O O . LYS A 1 82 ? -10.004 0.151 11.112 1.00 97.19 82 LYS A O 1
ATOM 666 N N . LYS A 1 83 ? -8.428 1.604 10.445 1.00 97.31 83 LYS A N 1
ATOM 667 C CA . LYS A 1 83 ? -8.634 2.543 11.553 1.00 97.31 83 LYS A CA 1
ATOM 668 C C . LYS A 1 83 ? -10.021 3.187 11.484 1.00 97.31 83 LYS A C 1
ATOM 670 O O . LYS A 1 83 ? -10.662 3.321 12.520 1.00 97.31 83 LYS A O 1
ATOM 675 N N . LEU A 1 84 ? -10.470 3.572 10.289 1.00 97.69 84 LEU A N 1
ATOM 676 C CA . LEU A 1 84 ? -11.801 4.139 10.082 1.00 97.69 84 LEU A CA 1
ATOM 677 C C . LEU A 1 84 ? -12.903 3.125 10.417 1.00 97.69 84 LEU A C 1
ATOM 679 O O . LEU A 1 84 ? -13.823 3.470 11.151 1.00 97.69 84 LEU A O 1
ATOM 683 N N . ASP A 1 85 ? -12.770 1.881 9.955 1.00 97.00 85 ASP A N 1
ATOM 684 C CA . ASP A 1 85 ? -13.732 0.811 10.244 1.00 97.00 85 ASP A CA 1
ATOM 685 C C . ASP A 1 85 ? -13.840 0.553 11.756 1.00 97.00 85 ASP A C 1
ATOM 687 O O . ASP A 1 85 ? -14.935 0.456 12.306 1.00 97.00 85 ASP A O 1
ATOM 691 N N . ILE A 1 86 ? -12.700 0.501 12.456 1.00 97.00 86 ILE A N 1
ATOM 692 C CA . ILE A 1 86 ? -12.666 0.344 13.918 1.00 97.00 86 ILE A CA 1
ATOM 693 C C . ILE A 1 86 ? -13.327 1.537 14.615 1.00 97.00 86 ILE A C 1
ATOM 695 O O . ILE A 1 86 ? -14.077 1.333 15.565 1.00 97.00 86 ILE A O 1
ATOM 699 N N . GLN A 1 87 ? -13.079 2.766 14.156 1.00 94.62 87 GLN A N 1
ATOM 700 C CA . GLN A 1 87 ? -13.707 3.952 14.738 1.00 94.62 87 GLN A CA 1
ATOM 701 C C . GLN A 1 87 ? -15.232 3.892 14.602 1.00 94.62 87 GLN A C 1
ATOM 703 O O . GLN A 1 87 ? -15.930 4.109 15.583 1.00 94.62 87 GLN A O 1
ATOM 708 N N . GLN A 1 88 ? -15.745 3.503 13.432 1.00 94.38 88 GLN A N 1
ATOM 709 C CA . GLN A 1 88 ? -17.185 3.325 13.228 1.00 94.38 88 GLN A CA 1
ATOM 710 C C . GLN A 1 88 ? -17.768 2.242 14.139 1.00 94.38 88 GLN A C 1
ATOM 712 O O . GLN A 1 88 ? -18.871 2.401 14.652 1.00 94.38 88 GLN A O 1
ATOM 717 N N . LEU A 1 89 ? -17.044 1.139 14.361 1.00 94.31 89 LEU A N 1
ATOM 718 C CA . LEU A 1 89 ? -17.474 0.115 15.313 1.00 94.31 89 LEU A CA 1
ATOM 719 C C . LEU A 1 89 ? -17.548 0.668 16.737 1.00 94.31 89 LEU A C 1
ATOM 721 O O . LEU A 1 89 ? -18.529 0.390 17.415 1.00 94.31 89 LEU A O 1
ATOM 725 N N . ILE A 1 90 ? -16.557 1.455 17.165 1.00 90.31 90 ILE A N 1
ATOM 726 C CA . ILE A 1 90 ? -16.540 2.107 18.484 1.00 90.31 90 ILE A CA 1
ATOM 727 C C . ILE A 1 90 ? -17.713 3.082 18.621 1.00 90.31 90 ILE A C 1
ATOM 729 O O . ILE A 1 90 ? -18.415 3.036 19.624 1.00 90.31 90 ILE A O 1
ATOM 733 N N . ASP A 1 91 ? -17.959 3.911 17.608 1.00 88.12 91 ASP A N 1
ATOM 734 C CA . ASP A 1 91 ? -19.044 4.899 17.616 1.00 88.12 91 ASP A CA 1
ATOM 735 C C . ASP A 1 91 ? -20.436 4.234 17.648 1.00 88.12 91 ASP A C 1
ATOM 737 O O . ASP A 1 91 ? -21.396 4.819 18.146 1.00 88.12 91 ASP A O 1
ATOM 741 N N . ASN A 1 92 ? -20.544 3.001 17.137 1.00 86.62 92 ASN A N 1
ATOM 742 C CA . ASN A 1 92 ? -21.763 2.190 17.167 1.00 86.62 92 ASN A CA 1
ATOM 743 C C . ASN A 1 92 ? -21.944 1.389 18.464 1.00 86.62 92 ASN A C 1
ATOM 745 O O . ASN A 1 92 ? -22.999 0.772 18.639 1.00 86.62 92 ASN A O 1
ATOM 749 N N . ILE A 1 93 ? -20.952 1.350 19.361 1.00 85.44 93 ILE A N 1
ATOM 750 C CA . ILE A 1 93 ? -21.164 0.786 20.695 1.00 85.44 93 ILE A CA 1
ATOM 751 C C . ILE A 1 93 ? -22.132 1.740 21.398 1.00 85.44 93 ILE A C 1
ATOM 753 O O . ILE A 1 93 ? -21.789 2.912 21.567 1.00 85.44 93 ILE A O 1
ATOM 757 N N . PRO A 1 94 ? -23.339 1.286 21.790 1.00 77.88 94 PRO A N 1
ATOM 758 C CA . PRO A 1 94 ? -24.222 2.118 22.583 1.00 77.88 94 PRO A CA 1
ATOM 759 C C . PRO A 1 94 ? -23.445 2.513 23.831 1.00 77.88 94 PRO A C 1
ATOM 761 O O . PRO A 1 94 ? -23.035 1.654 24.611 1.00 77.88 94 PRO A O 1
ATOM 764 N N . GLY A 1 95 ? -23.185 3.809 23.985 1.00 69.44 95 GLY A N 1
ATOM 765 C CA . GLY A 1 95 ? -22.708 4.311 25.254 1.00 69.44 95 GLY A CA 1
ATOM 766 C C . GLY A 1 95 ? -23.794 3.981 26.260 1.00 69.44 95 GLY A C 1
ATOM 767 O O . GLY A 1 95 ? -24.868 4.580 26.206 1.00 69.44 95 GLY A O 1
ATOM 768 N N . GLU A 1 96 ? -23.544 3.027 27.154 1.00 65.44 96 GLU A N 1
ATOM 769 C CA . GLU A 1 96 ? -24.161 3.093 28.472 1.00 65.44 96 GLU A CA 1
ATOM 770 C C . GLU A 1 96 ? -23.708 4.446 29.015 1.00 65.44 96 GLU A C 1
ATOM 772 O O . GLU A 1 96 ? -22.562 4.615 29.436 1.00 65.44 96 GLU A O 1
ATOM 777 N N . ASN A 1 97 ? -24.534 5.480 28.824 1.00 71.25 97 ASN A N 1
ATOM 778 C CA . ASN A 1 97 ? -24.206 6.765 29.398 1.00 71.25 97 ASN A CA 1
ATOM 779 C C . ASN A 1 97 ? -24.266 6.552 30.909 1.00 71.25 97 ASN A C 1
ATOM 781 O O . ASN A 1 97 ? -25.200 5.940 31.424 1.00 71.25 97 ASN A O 1
ATOM 785 N N . GLU A 1 98 ? -23.252 7.037 31.616 1.00 75.06 98 GLU A N 1
ATOM 786 C CA . GLU A 1 98 ? -23.229 7.021 33.080 1.00 75.06 98 GLU A CA 1
ATOM 787 C C . GLU A 1 98 ? -24.593 7.478 33.638 1.00 75.06 98 GLU A C 1
ATOM 789 O O . GLU A 1 98 ? -25.109 6.893 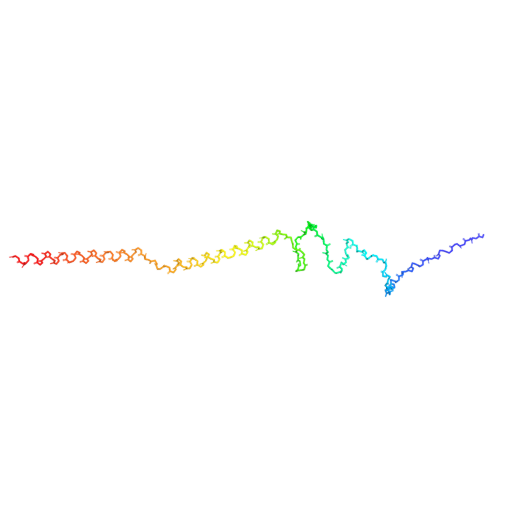34.579 1.00 75.06 98 GLU A O 1
ATOM 794 N N . ASP A 1 99 ? -25.256 8.425 32.963 1.00 81.75 99 ASP A N 1
ATOM 795 C CA . ASP A 1 99 ? -26.599 8.909 33.288 1.00 81.75 99 ASP A CA 1
ATOM 796 C C . ASP A 1 99 ? -27.703 7.828 33.317 1.00 81.75 99 ASP A C 1
ATOM 798 O O . ASP A 1 99 ? -28.556 7.883 34.204 1.00 81.75 99 ASP A O 1
ATOM 802 N N . THR A 1 100 ? -27.732 6.854 32.394 1.00 83.50 100 THR A N 1
ATOM 803 C CA . THR A 1 100 ? -28.728 5.758 32.418 1.00 83.50 100 THR A CA 1
ATOM 804 C C . THR A 1 100 ? -28.439 4.795 33.552 1.00 83.50 100 THR A C 1
ATOM 806 O O . THR A 1 100 ? -29.362 4.450 34.286 1.00 83.50 100 THR A O 1
ATOM 809 N N . PHE A 1 101 ? -27.172 4.439 33.771 1.00 84.94 101 PHE A N 1
ATOM 810 C CA . PHE A 1 101 ? -26.792 3.586 34.897 1.00 84.94 101 PHE A CA 1
ATOM 811 C C . PHE A 1 101 ? -27.127 4.253 36.239 1.00 84.94 101 PHE A C 1
ATOM 813 O O . PHE A 1 101 ? -27.722 3.641 37.126 1.00 84.94 101 PHE A O 1
ATOM 820 N N . GLN A 1 102 ? -26.827 5.547 36.370 1.00 88.50 102 GLN A N 1
ATOM 821 C CA . GLN A 1 102 ? -27.179 6.341 37.544 1.00 88.50 102 GLN A CA 1
ATOM 822 C C . GLN A 1 102 ? -28.701 6.469 37.708 1.00 88.50 102 GLN A C 1
ATOM 824 O O . GLN A 1 102 ? -29.205 6.393 38.829 1.00 88.50 102 GLN A O 1
ATOM 829 N N . GLN A 1 103 ? -29.473 6.631 36.626 1.00 91.25 103 GLN A N 1
ATOM 830 C CA . GLN A 1 103 ? -30.940 6.630 36.701 1.00 91.25 103 GLN A CA 1
ATOM 831 C C . GLN A 1 103 ? -31.496 5.286 37.177 1.00 91.25 103 GLN A C 1
ATOM 833 O O . GLN A 1 103 ? -32.363 5.268 38.054 1.00 91.25 103 GLN A O 1
ATOM 838 N N . GLU A 1 104 ? -31.002 4.174 36.634 1.00 92.88 104 GLU A N 1
ATOM 839 C CA . GLU A 1 104 ? -31.423 2.830 37.031 1.00 92.88 104 GLU A CA 1
ATOM 840 C C . GLU A 1 104 ? -31.068 2.536 38.494 1.00 92.88 104 GLU A C 1
ATOM 842 O O . GLU A 1 104 ? -31.908 2.025 39.241 1.00 92.88 104 GLU A O 1
ATOM 847 N N . LEU A 1 105 ? -29.877 2.944 38.943 1.00 95.50 105 LEU A N 1
ATOM 848 C CA . LEU A 1 105 ? -29.445 2.802 40.332 1.00 95.50 105 LEU A CA 1
ATOM 849 C C . LEU A 1 105 ? -30.350 3.591 41.289 1.00 95.50 105 LEU A C 1
ATOM 851 O O . LEU A 1 105 ? -30.885 3.023 42.242 1.00 95.50 105 LEU A O 1
ATOM 855 N N . ASN A 1 106 ? -30.602 4.869 40.991 1.00 96.31 106 ASN A N 1
ATOM 856 C CA . ASN A 1 106 ? -31.487 5.723 41.789 1.00 96.31 106 ASN A CA 1
ATOM 857 C C . ASN A 1 106 ? -32.926 5.176 41.844 1.00 96.31 106 ASN A C 1
ATOM 859 O O . ASN A 1 106 ? -33.594 5.242 42.883 1.00 96.31 106 ASN A O 1
ATOM 863 N N . ALA A 1 107 ? -33.421 4.614 40.735 1.00 97.56 107 ALA A N 1
ATOM 864 C CA . ALA A 1 107 ? -34.743 3.997 40.676 1.00 97.56 107 ALA A CA 1
ATOM 865 C C . ALA A 1 107 ? -34.834 2.751 41.574 1.00 97.56 107 ALA A C 1
ATOM 867 O O . ALA A 1 107 ? -35.818 2.584 42.303 1.00 97.56 107 ALA A O 1
ATOM 868 N N . LEU A 1 108 ? -33.804 1.898 41.567 1.00 98.12 108 LEU A N 1
ATOM 869 C CA . LEU A 1 108 ? -33.720 0.722 42.437 1.00 98.12 108 LEU A CA 1
ATOM 870 C C . LEU A 1 108 ? -33.628 1.109 43.914 1.00 98.12 108 LEU A C 1
ATOM 872 O O . LEU A 1 108 ? -34.346 0.542 44.738 1.00 98.12 108 LEU A O 1
ATOM 876 N N . GLU A 1 109 ? -32.803 2.101 44.241 1.00 98.00 109 GLU A N 1
ATOM 877 C CA . GLU A 1 109 ? -32.622 2.591 45.608 1.00 98.00 109 GLU A CA 1
ATOM 878 C C . GLU A 1 109 ? -33.935 3.166 46.165 1.00 98.00 109 GLU A C 1
ATOM 880 O O . GLU A 1 109 ? -34.367 2.838 47.275 1.00 98.00 109 GLU A O 1
ATOM 885 N N . THR A 1 110 ? -34.656 3.935 45.342 1.00 97.94 110 THR A N 1
ATOM 886 C CA . THR A 1 110 ? -35.991 4.451 45.674 1.00 97.94 110 THR A CA 1
ATOM 887 C C . THR A 1 110 ? -36.998 3.321 45.891 1.00 97.94 110 THR A C 1
ATOM 889 O O . THR A 1 110 ? -37.764 3.341 46.861 1.00 97.94 110 THR A O 1
ATOM 892 N N . LYS A 1 111 ? -37.001 2.312 45.012 1.00 98.44 111 LYS A N 1
ATOM 893 C CA . LYS A 1 111 ? -37.915 1.170 45.111 1.00 98.44 111 LYS A CA 1
ATOM 894 C C . LYS A 1 111 ? -37.665 0.368 46.387 1.00 98.44 111 LYS A C 1
ATOM 896 O O . LYS A 1 111 ? -38.621 0.122 47.124 1.00 98.44 111 LYS A O 1
ATOM 901 N N . LEU A 1 112 ? -36.406 0.048 46.685 1.00 98.31 112 LEU A N 1
ATOM 902 C CA . LEU A 1 112 ? -36.005 -0.679 47.889 1.00 98.31 112 LEU A CA 1
ATOM 903 C C . LEU A 1 112 ? -36.436 0.062 49.159 1.00 98.31 112 LEU A C 1
ATOM 905 O O . LEU A 1 112 ? -37.071 -0.525 50.036 1.00 98.31 112 LEU A O 1
ATOM 909 N N . ASN A 1 113 ? -36.174 1.369 49.228 1.00 97.56 113 ASN A N 1
ATOM 910 C CA . ASN A 1 113 ? -36.600 2.196 50.354 1.00 97.56 113 ASN A CA 1
ATOM 911 C C . ASN A 1 113 ? -38.125 2.178 50.526 1.00 97.56 113 ASN A C 1
ATOM 913 O O . ASN A 1 113 ? -38.623 2.059 51.645 1.00 97.56 113 ASN A O 1
ATOM 917 N N . SER A 1 114 ? -38.883 2.241 49.427 1.00 97.56 114 SER A N 1
ATOM 918 C CA . SER A 1 114 ? -40.347 2.188 49.482 1.00 97.56 114 SER A CA 1
ATOM 919 C C . SER A 1 114 ? -40.882 0.843 49.991 1.00 97.56 114 SER A C 1
ATOM 921 O O . SER A 1 114 ? -41.870 0.812 50.726 1.00 97.56 114 SER A O 1
ATOM 923 N N . GLU A 1 115 ? -40.238 -0.267 49.624 1.00 97.88 115 GLU A N 1
ATOM 924 C CA . GLU A 1 115 ? -40.621 -1.613 50.059 1.00 97.88 115 GLU A CA 1
ATOM 925 C C . GLU A 1 115 ? -40.298 -1.827 51.541 1.00 97.88 115 GLU A C 1
ATOM 927 O O . GLU A 1 115 ? -41.168 -2.266 52.293 1.00 97.88 115 GLU A O 1
ATOM 932 N N . LEU A 1 116 ? -39.118 -1.397 51.998 1.00 97.56 116 LEU A N 1
ATOM 933 C CA . LEU A 1 116 ? -38.739 -1.450 53.414 1.00 97.56 116 LEU A CA 1
ATOM 934 C C . LEU A 1 116 ? -39.704 -0.656 54.305 1.00 97.56 116 LEU A C 1
ATOM 936 O O . LEU A 1 116 ? -40.121 -1.140 55.356 1.00 97.56 116 LEU A O 1
ATOM 940 N N . GLN A 1 117 ? -40.115 0.542 53.880 1.00 96.19 117 GLN A N 1
ATOM 941 C CA . GLN A 1 117 ? -41.088 1.346 54.630 1.00 96.19 117 GLN A CA 1
ATOM 942 C C . GLN A 1 117 ? -42.455 0.654 54.731 1.00 96.19 117 GLN A C 1
ATOM 944 O O . GLN A 1 117 ? -43.081 0.673 55.793 1.00 96.19 117 GLN A O 1
ATOM 949 N N . LYS A 1 118 ? -42.913 0.001 53.653 1.00 96.19 118 LYS A N 1
ATOM 950 C CA . LYS A 1 118 ? -44.158 -0.786 53.665 1.00 96.19 118 LYS A CA 1
ATOM 951 C C . LYS A 1 118 ? -44.067 -1.971 54.627 1.00 96.19 118 LYS A C 1
ATOM 953 O O . LYS A 1 118 ? -45.015 -2.202 55.374 1.00 96.19 118 LYS A O 1
ATOM 958 N N . GLU A 1 119 ? -42.946 -2.688 54.639 1.00 95.69 119 GLU A N 1
ATOM 959 C CA . GLU A 1 119 ? -42.700 -3.825 55.537 1.00 95.69 119 GLU A CA 1
ATOM 960 C C . GLU A 1 119 ? -42.744 -3.390 57.013 1.00 95.69 119 GLU A C 1
ATOM 962 O O . GLU A 1 119 ? -43.455 -3.985 57.828 1.00 95.69 119 GLU A O 1
ATOM 967 N N . ILE A 1 120 ? -42.044 -2.298 57.350 1.00 95.50 120 ILE A N 1
ATOM 968 C CA . ILE A 1 120 ? -42.025 -1.719 58.703 1.00 95.50 120 ILE A CA 1
ATOM 969 C C . ILE A 1 120 ? -43.440 -1.339 59.147 1.00 95.50 120 ILE A C 1
ATOM 971 O O . ILE A 1 120 ? -43.859 -1.677 60.257 1.00 95.50 120 ILE A O 1
ATOM 975 N N . LEU A 1 121 ? -44.190 -0.660 58.276 1.00 94.56 121 LEU A N 1
ATOM 976 C CA . LEU A 1 121 ? -45.565 -0.262 58.551 1.00 94.56 121 LEU A CA 1
ATOM 977 C C . LEU A 1 121 ? -46.454 -1.485 58.813 1.00 94.56 121 LEU A C 1
ATOM 979 O O . LEU A 1 121 ? -47.192 -1.514 59.795 1.00 94.56 121 LEU A O 1
ATOM 983 N N . ASN A 1 122 ? -46.346 -2.513 57.971 1.00 93.94 122 ASN A N 1
ATOM 984 C CA . ASN A 1 122 ? -47.143 -3.732 58.074 1.00 93.94 122 ASN A CA 1
ATOM 985 C C . ASN A 1 122 ? -46.881 -4.482 59.392 1.00 93.94 122 ASN A C 1
ATOM 987 O O . ASN A 1 122 ? -47.812 -4.985 60.013 1.00 93.94 122 ASN A O 1
ATOM 991 N N . ASN A 1 123 ? -45.631 -4.515 59.857 1.00 92.56 123 ASN A N 1
ATOM 992 C CA . ASN A 1 123 ? -45.280 -5.141 61.133 1.00 92.56 123 ASN A CA 1
ATOM 993 C C . ASN A 1 123 ? -45.774 -4.336 62.343 1.00 92.56 123 ASN A C 1
ATOM 995 O O . ASN A 1 123 ? -46.213 -4.932 63.322 1.00 92.56 123 ASN A O 1
ATOM 999 N N . LYS A 1 124 ? -45.792 -2.998 62.265 1.00 88.12 124 LYS A N 1
A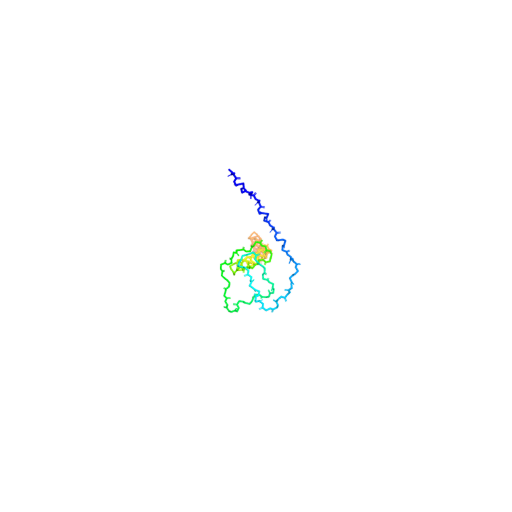TOM 1000 C CA . LYS A 1 124 ? -46.314 -2.134 63.340 1.00 88.12 124 LYS A CA 1
ATOM 1001 C C . LYS A 1 124 ? -47.809 -2.339 63.613 1.00 88.12 124 LYS A C 1
ATOM 1003 O O . LYS A 1 124 ? -48.241 -2.146 64.742 1.00 88.12 124 LYS A O 1
ATOM 1008 N N . TYR A 1 125 ? -48.587 -2.707 62.596 1.00 80.19 125 TYR A N 1
ATOM 1009 C CA . TYR A 1 125 ? -50.037 -2.914 62.708 1.00 80.19 125 TYR A CA 1
ATOM 1010 C C . TYR A 1 125 ? -50.450 -4.395 62.828 1.00 80.19 125 TYR A C 1
ATOM 1012 O O . TYR A 1 125 ? -51.644 -4.689 62.806 1.00 80.19 125 TYR A O 1
ATOM 1020 N N . LYS A 1 126 ? -49.489 -5.330 62.930 1.00 75.75 126 LYS A N 1
ATOM 1021 C CA . LYS A 1 126 ? -49.735 -6.777 63.111 1.00 75.75 126 LYS A CA 1
ATOM 1022 C C . LYS A 1 126 ? -49.668 -7.256 64.570 1.00 75.75 126 LYS A C 1
ATOM 1024 O O . LYS A 1 126 ? -50.150 -8.352 64.847 1.00 75.75 126 LYS A O 1
ATOM 1029 N N . THR A 1 127 ? -49.066 -6.477 65.465 1.00 55.72 127 THR A N 1
ATOM 1030 C CA . THR A 1 127 ? -49.067 -6.665 66.933 1.00 55.72 127 THR A CA 1
ATOM 1031 C C . THR A 1 127 ? -50.142 -5.825 67.589 1.00 55.72 127 THR A C 1
ATOM 1033 O O . THR A 1 127 ? -50.793 -6.347 68.517 1.00 55.72 127 THR A O 1
#

Foldseek 3Di:
DDDDDDPDDDPPPPPDPPPPDPPPVPDPDDFDPPDGDDDDDDPPDPDDDPDADDDPDPPGDHDPVVVVVVVVVVVVVVVVVVVVVVVVVVVPPPPPDVVVVVVVVVVVVVVVVVVVVVVVVVVVVPD

pLDDT: mean 82.77, std 17.81, range [42.31, 98.44]